Protein AF-A0AAV7W4D0-F1 (afdb_monomer_lite)

Structure (mmCIF, N/CA/C/O backbone):
data_AF-A0AAV7W4D0-F1
#
_entry.id   AF-A0AAV7W4D0-F1
#
loop_
_atom_site.group_PDB
_atom_site.id
_atom_site.type_symbol
_atom_site.label_atom_id
_atom_site.label_alt_id
_atom_site.label_comp_id
_atom_site.label_asym_id
_atom_site.label_entity_id
_atom_site.label_seq_id
_atom_site.pdbx_PDB_ins_code
_atom_site.Cartn_x
_atom_site.Cartn_y
_atom_site.Cartn_z
_atom_site.occupancy
_atom_site.B_iso_or_equiv
_atom_site.auth_seq_id
_atom_site.auth_comp_id
_atom_site.auth_asym_id
_atom_site.auth_atom_id
_atom_site.pdbx_PDB_model_num
ATOM 1 N N . MET A 1 1 ? 31.364 21.583 24.439 1.00 53.91 1 MET A N 1
ATOM 2 C CA . MET A 1 1 ? 30.424 21.256 25.534 1.00 53.91 1 MET A CA 1
ATOM 3 C C . MET A 1 1 ? 31.031 21.813 26.801 1.00 53.91 1 MET A C 1
ATOM 5 O O . MET A 1 1 ? 32.169 21.469 27.098 1.00 53.91 1 MET A O 1
ATOM 9 N N . VAL A 1 2 ? 30.339 22.741 27.455 1.00 53.06 2 VAL A N 1
ATOM 10 C CA . VAL A 1 2 ? 30.861 23.440 28.633 1.00 53.06 2 VAL A CA 1
ATOM 11 C C . VAL A 1 2 ? 31.065 22.410 29.746 1.00 53.06 2 VAL A C 1
ATOM 13 O O . VAL A 1 2 ? 30.151 21.666 30.092 1.00 53.06 2 VAL A O 1
ATOM 16 N N . ASN A 1 3 ? 32.301 22.297 30.227 1.00 60.19 3 ASN A N 1
ATOM 17 C CA . ASN A 1 3 ? 32.752 21.320 31.220 1.00 60.19 3 ASN A CA 1
ATOM 18 C C . ASN A 1 3 ? 32.376 21.821 32.626 1.00 60.19 3 ASN A C 1
ATOM 20 O O . ASN A 1 3 ? 33.243 21.978 33.483 1.00 60.19 3 ASN A O 1
ATOM 24 N N . ASP A 1 4 ? 31.094 22.125 32.821 1.00 70.00 4 ASP A N 1
ATOM 25 C CA . ASP A 1 4 ? 30.566 22.664 34.069 1.00 70.00 4 ASP A CA 1
ATOM 26 C C . ASP A 1 4 ? 30.208 21.526 35.036 1.00 70.00 4 ASP A C 1
ATOM 28 O O . ASP A 1 4 ? 29.503 20.574 34.683 1.00 70.00 4 ASP A O 1
ATOM 32 N N . LYS A 1 5 ? 30.705 21.630 36.273 1.00 70.25 5 LYS A N 1
ATOM 33 C CA . LYS A 1 5 ? 30.474 20.665 37.357 1.00 70.25 5 LYS A CA 1
ATOM 34 C C . LYS A 1 5 ? 29.013 20.648 37.823 1.00 70.25 5 LYS A C 1
ATOM 36 O O . LYS A 1 5 ? 28.620 19.692 38.491 1.00 70.25 5 LYS A O 1
ATOM 41 N N . THR A 1 6 ? 28.228 21.665 37.469 1.00 73.81 6 THR A N 1
ATOM 42 C CA . THR A 1 6 ? 26.786 21.759 37.759 1.00 73.81 6 THR A CA 1
ATOM 43 C C . THR A 1 6 ? 25.917 20.958 36.780 1.00 73.81 6 THR A C 1
ATOM 45 O O . THR A 1 6 ? 24.734 20.737 37.032 1.00 73.81 6 THR A O 1
ATOM 48 N N . CYS A 1 7 ? 26.488 20.473 35.671 1.00 69.56 7 CYS A N 1
ATOM 49 C CA . CYS A 1 7 ? 25.753 19.717 34.664 1.00 69.56 7 CYS A CA 1
ATOM 50 C C . CYS A 1 7 ? 25.258 18.367 35.212 1.00 69.56 7 CYS A C 1
ATOM 52 O O . CYS A 1 7 ? 26.042 17.561 35.716 1.00 69.56 7 CYS A O 1
ATOM 54 N N . LEU A 1 8 ? 23.971 18.059 35.010 1.00 72.75 8 LEU A N 1
ATOM 55 C CA . LEU A 1 8 ? 23.342 16.788 35.413 1.00 72.75 8 LEU A CA 1
ATOM 56 C C . LEU A 1 8 ? 24.075 15.551 34.869 1.00 72.75 8 LEU A C 1
ATOM 58 O O . LEU A 1 8 ? 24.100 14.498 35.502 1.00 72.75 8 LEU A O 1
ATOM 62 N N . ALA A 1 9 ? 24.721 15.678 33.708 1.00 75.00 9 ALA A N 1
ATOM 63 C CA . ALA A 1 9 ? 25.473 14.593 33.094 1.00 75.00 9 ALA A CA 1
ATOM 64 C C . ALA A 1 9 ? 26.915 14.453 33.622 1.00 75.00 9 ALA A C 1
ATOM 66 O O . ALA A 1 9 ? 27.599 13.499 33.249 1.00 75.00 9 ALA A O 1
ATOM 67 N N . TRP A 1 10 ? 27.394 15.355 34.489 1.00 78.19 10 TRP A N 1
ATOM 68 C CA . TRP A 1 10 ? 28.783 15.400 34.968 1.00 78.19 10 TRP A CA 1
ATOM 69 C C . TRP A 1 10 ? 29.221 14.113 35.678 1.00 78.19 10 TRP A C 1
ATOM 71 O O . TRP A 1 10 ? 30.311 13.596 35.423 1.00 78.19 10 TRP A O 1
ATOM 81 N N . LYS A 1 11 ? 28.352 13.570 36.541 1.00 79.81 11 LYS A N 1
ATOM 82 C CA . LYS A 1 11 ? 28.601 12.336 37.312 1.00 79.81 11 LYS A CA 1
ATOM 83 C C . LYS A 1 11 ? 28.110 11.065 36.607 1.00 79.81 11 LYS A C 1
ATOM 85 O O . LYS A 1 11 ? 28.301 9.972 37.129 1.00 79.81 11 LYS A O 1
ATOM 90 N N . VAL A 1 12 ? 27.493 11.192 35.433 1.00 83.25 12 VAL A N 1
ATOM 91 C CA . VAL A 1 12 ? 26.914 10.064 34.695 1.00 83.25 12 VAL A CA 1
ATOM 92 C C . VAL A 1 12 ? 27.970 9.433 33.787 1.00 83.25 12 VAL A C 1
ATOM 94 O O . VAL A 1 12 ? 28.672 10.130 33.049 1.00 83.25 12 VAL A O 1
ATOM 97 N N . THR A 1 13 ? 28.071 8.103 33.836 1.00 87.50 13 THR A N 1
ATOM 98 C CA . THR A 1 13 ? 28.897 7.301 32.923 1.00 87.50 13 THR A CA 1
ATOM 99 C C . THR A 1 13 ? 28.044 6.820 31.754 1.00 87.50 13 THR A C 1
ATOM 101 O O . THR A 1 13 ? 26.995 6.203 31.943 1.00 87.50 13 THR A O 1
ATOM 104 N N . CYS A 1 14 ? 28.484 7.100 30.530 1.00 84.75 14 CYS A N 1
ATOM 105 C CA . CYS A 1 14 ? 27.785 6.685 29.321 1.00 84.75 14 CYS A CA 1
ATOM 106 C C . CYS A 1 14 ? 27.824 5.161 29.142 1.00 84.75 14 CYS A C 1
ATOM 108 O O . CYS A 1 14 ? 28.897 4.570 29.145 1.00 84.75 14 CYS A O 1
ATOM 110 N N . LYS A 1 15 ? 26.676 4.523 28.888 1.00 84.12 15 LYS A N 1
ATOM 111 C CA . LYS A 1 15 ? 26.608 3.067 28.653 1.00 84.12 15 LYS A CA 1
ATOM 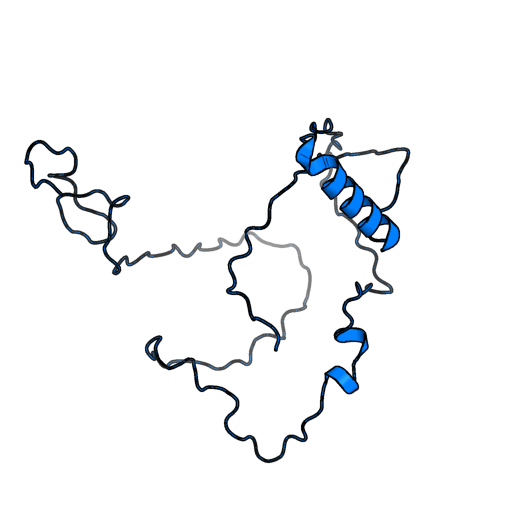112 C C . LYS A 1 15 ? 27.142 2.641 27.279 1.00 84.12 15 LYS A C 1
ATOM 114 O O . LYS A 1 15 ? 27.430 1.473 27.089 1.00 84.12 15 LYS A O 1
ATOM 119 N N . ASN A 1 16 ? 27.274 3.578 26.335 1.00 76.50 16 ASN A N 1
ATOM 120 C CA . ASN A 1 16 ? 27.701 3.281 24.964 1.00 76.50 16 ASN A CA 1
ATOM 121 C C . ASN A 1 16 ? 29.229 3.358 24.778 1.00 76.50 16 ASN A C 1
ATOM 123 O O . ASN A 1 16 ? 29.788 2.647 23.957 1.00 76.50 16 ASN A O 1
ATOM 127 N N . CYS A 1 17 ? 29.926 4.218 25.532 1.00 84.50 17 CYS A N 1
ATOM 128 C CA . CYS A 1 17 ? 31.385 4.377 25.420 1.00 84.50 17 CYS A CA 1
ATOM 129 C C . CYS A 1 17 ? 32.136 4.363 26.755 1.00 84.50 17 CYS A C 1
ATOM 131 O O . CYS A 1 17 ? 33.347 4.575 26.772 1.00 84.50 17 CYS A O 1
ATOM 133 N N . LEU A 1 18 ? 31.419 4.180 27.868 1.00 81.38 18 LEU A N 1
ATOM 134 C CA . LEU A 1 18 ? 31.947 4.085 29.233 1.00 81.38 18 LEU A CA 1
ATOM 135 C C . LEU A 1 18 ? 32.715 5.324 29.735 1.00 81.38 18 LEU A C 1
ATOM 137 O O . LEU A 1 18 ? 33.314 5.295 30.807 1.00 81.38 18 LEU A O 1
ATOM 141 N N . LYS A 1 19 ? 32.653 6.457 29.019 1.00 83.62 19 LYS A N 1
ATOM 142 C CA . LYS A 1 19 ? 33.231 7.739 29.461 1.00 83.62 19 LYS A CA 1
ATOM 143 C C . LYS A 1 19 ? 32.220 8.546 30.287 1.00 83.62 19 LYS A C 1
ATOM 145 O O . LYS A 1 19 ? 31.020 8.527 30.006 1.00 83.62 19 LYS A O 1
ATOM 150 N N . LYS A 1 20 ? 32.711 9.277 31.296 1.00 83.50 20 LYS A N 1
ATOM 151 C CA . LYS A 1 20 ? 31.911 10.177 32.154 1.00 83.50 20 LYS A CA 1
ATOM 152 C C . LYS A 1 20 ? 31.500 11.462 31.411 1.00 83.50 20 LYS A C 1
ATOM 154 O O . LYS A 1 20 ? 31.960 11.709 30.293 1.00 83.50 20 LYS A O 1
ATOM 159 N N . LYS A 1 21 ? 30.678 12.301 32.053 1.00 82.44 21 LYS A N 1
ATOM 160 C CA . LYS A 1 21 ? 30.300 13.670 31.630 1.00 82.44 21 LYS A CA 1
ATOM 161 C C . LYS A 1 21 ? 29.273 13.784 30.498 1.00 82.44 21 LYS A C 1
ATOM 163 O O . LYS A 1 21 ? 29.044 14.880 29.992 1.00 82.44 21 LYS A O 1
ATOM 168 N N . HIS A 1 22 ? 28.654 12.681 30.086 1.00 86.25 22 HIS A N 1
ATOM 169 C CA . HIS A 1 22 ? 27.565 12.693 29.109 1.00 86.25 22 HIS A CA 1
ATOM 170 C C . HIS A 1 22 ? 26.673 11.456 29.266 1.00 86.25 22 HIS A C 1
ATOM 172 O O . HIS A 1 22 ? 27.084 10.433 29.812 1.00 86.25 22 HIS A O 1
ATOM 178 N N . MET A 1 23 ? 25.444 11.544 28.758 1.00 85.88 23 MET A N 1
ATOM 179 C CA . MET A 1 23 ? 24.484 10.436 28.756 1.00 85.88 23 MET A CA 1
ATOM 180 C C . MET A 1 23 ? 24.587 9.627 27.459 1.00 85.88 23 MET A C 1
ATOM 182 O O . MET A 1 23 ? 24.969 10.165 26.419 1.00 85.88 23 MET A O 1
ATOM 186 N N . SER A 1 24 ? 24.172 8.355 27.490 1.00 80.88 24 SER A N 1
ATOM 187 C CA . SER A 1 24 ? 24.220 7.453 26.326 1.00 80.88 24 SER A CA 1
ATOM 188 C C . SER A 1 24 ? 23.532 8.018 25.082 1.00 80.88 24 SER A C 1
ATOM 190 O O . SER A 1 24 ? 24.041 7.843 23.980 1.00 80.88 24 SER A O 1
ATOM 192 N N . LYS A 1 25 ? 22.427 8.757 25.259 1.00 79.44 25 LYS A N 1
ATOM 193 C CA . LYS A 1 25 ? 21.680 9.399 24.164 1.00 79.44 25 LYS A CA 1
ATOM 194 C C . LYS A 1 25 ? 22.473 10.486 23.431 1.00 79.44 25 LYS A C 1
ATOM 196 O O . LYS A 1 25 ? 22.253 10.701 22.250 1.00 79.44 25 LYS A O 1
ATOM 201 N N . CYS A 1 26 ? 23.407 11.147 24.112 1.00 76.62 26 CYS A N 1
ATOM 202 C CA . CYS A 1 26 ? 24.247 12.199 23.533 1.00 76.62 26 CYS A CA 1
ATOM 203 C C . CYS A 1 26 ? 25.654 11.683 23.188 1.00 76.62 26 CYS A C 1
ATOM 205 O O . CYS A 1 26 ? 26.577 12.473 22.972 1.00 76.62 26 CYS A O 1
ATOM 207 N N . CYS A 1 27 ? 25.851 10.360 23.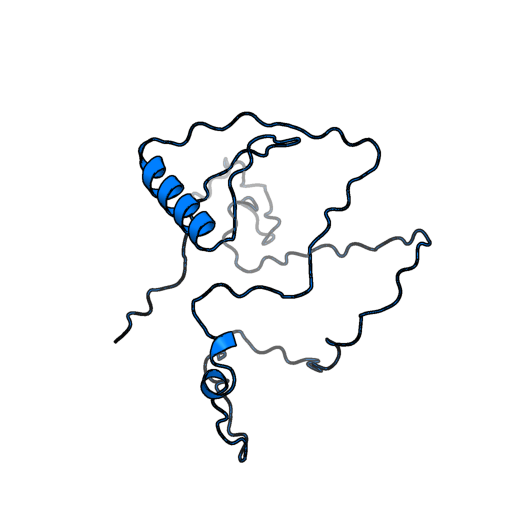187 1.00 81.00 27 CYS A N 1
ATOM 208 C CA . CYS A 1 27 ? 27.146 9.760 22.921 1.00 81.00 27 CYS A CA 1
ATOM 209 C C . CYS A 1 27 ? 27.496 9.862 21.435 1.00 81.00 27 CYS A C 1
ATOM 211 O O . CYS A 1 27 ? 26.798 9.328 20.582 1.00 81.00 27 CYS A O 1
ATOM 213 N N . ARG A 1 28 ? 28.622 10.513 21.135 1.00 79.25 28 ARG A N 1
ATOM 214 C CA . ARG A 1 28 ? 29.178 10.627 19.776 1.00 79.25 28 ARG A CA 1
ATOM 215 C C . ARG A 1 28 ? 30.277 9.598 19.480 1.00 79.25 28 ARG A C 1
ATOM 217 O O . ARG A 1 28 ? 30.963 9.704 18.468 1.00 79.25 28 ARG A O 1
ATOM 224 N N . SER A 1 29 ? 30.505 8.639 20.381 1.00 77.25 29 SER A N 1
ATOM 225 C CA . SER A 1 29 ? 31.532 7.613 20.186 1.00 77.25 29 SER A CA 1
ATOM 226 C C . SER A 1 29 ? 31.055 6.562 19.188 1.00 77.25 29 SER A C 1
ATOM 228 O O . SER A 1 29 ? 29.936 6.074 19.292 1.00 77.25 29 SER A O 1
ATOM 230 N N . LYS A 1 30 ? 31.929 6.186 18.250 1.00 66.50 30 LYS A N 1
ATOM 231 C CA . LYS A 1 30 ? 31.653 5.168 17.225 1.00 66.50 30 LYS A CA 1
ATOM 232 C C . LYS A 1 30 ? 31.867 3.721 17.706 1.00 66.50 30 LYS A C 1
ATOM 234 O O . LYS A 1 30 ? 31.725 2.809 16.907 1.00 66.50 30 LYS A O 1
ATOM 239 N N . ASN A 1 31 ? 32.209 3.510 18.982 1.00 60.94 31 ASN A N 1
ATOM 240 C CA . ASN A 1 31 ? 32.684 2.221 19.512 1.00 60.94 31 ASN A CA 1
ATOM 241 C C . ASN A 1 31 ? 31.658 1.469 20.382 1.00 60.94 31 ASN A C 1
ATOM 243 O O . ASN A 1 31 ? 32.037 0.711 21.271 1.00 60.94 31 ASN A O 1
ATOM 247 N N . GLY A 1 32 ? 30.362 1.695 20.158 1.00 56.75 32 GLY A N 1
ATOM 248 C CA . GLY A 1 32 ? 29.307 1.028 20.917 1.00 56.75 32 GLY A CA 1
ATOM 249 C C . GLY A 1 32 ? 29.267 -0.474 20.648 1.00 56.75 32 GLY A C 1
ATOM 250 O O . GLY A 1 32 ? 28.768 -0.893 19.607 1.00 56.75 32 GLY A O 1
ATOM 251 N N . GLN A 1 33 ? 29.758 -1.288 21.586 1.00 56.56 33 GLN A N 1
ATOM 252 C CA . GLN A 1 33 ? 29.478 -2.724 21.619 1.00 56.56 33 GLN A CA 1
ATOM 253 C C . GLN A 1 33 ? 28.019 -2.925 22.047 1.00 56.56 33 GLN A C 1
ATOM 255 O O . GLN A 1 33 ? 27.714 -3.111 23.225 1.00 56.56 33 GLN A O 1
ATOM 260 N N . GLY A 1 34 ? 27.093 -2.845 21.094 1.00 53.94 34 GLY A N 1
ATOM 261 C CA . GLY A 1 34 ? 25.730 -3.318 21.301 1.00 53.94 34 GLY A CA 1
ATOM 262 C C . GLY A 1 34 ? 25.728 -4.843 21.317 1.00 53.94 34 GLY A C 1
ATOM 263 O O . GLY A 1 34 ? 25.764 -5.456 20.256 1.00 53.94 34 GLY A O 1
ATOM 264 N N . LYS A 1 35 ? 25.706 -5.464 22.502 1.00 51.22 35 LYS A N 1
ATOM 265 C CA . LYS A 1 35 ? 25.311 -6.874 22.627 1.00 51.22 35 LYS A CA 1
ATOM 266 C C . LYS A 1 35 ? 23.805 -6.958 22.368 1.00 51.22 35 LYS A C 1
ATOM 268 O O . LYS A 1 35 ? 23.025 -6.380 23.121 1.00 51.22 35 LYS A O 1
ATOM 273 N N . VAL A 1 36 ? 23.416 -7.622 21.284 1.00 46.84 36 VAL A N 1
ATOM 274 C CA . VAL A 1 36 ? 22.027 -8.019 21.015 1.00 46.84 36 VAL A CA 1
ATOM 275 C C . VAL A 1 36 ? 21.799 -9.334 21.764 1.00 46.84 36 VAL A C 1
ATOM 277 O O . VAL A 1 36 ? 22.641 -10.223 21.677 1.00 46.84 36 VAL A O 1
ATOM 280 N N . ASN A 1 37 ? 20.729 -9.437 22.553 1.00 47.25 37 ASN A N 1
ATOM 281 C CA . ASN A 1 37 ? 20.446 -10.644 23.332 1.00 47.25 37 ASN A CA 1
ATOM 282 C C . ASN A 1 37 ? 19.878 -11.745 22.423 1.00 47.25 37 ASN A C 1
ATOM 284 O O . ASN A 1 37 ? 18.906 -11.511 21.707 1.00 47.25 37 ASN A O 1
ATOM 288 N N . GLU A 1 38 ? 20.483 -12.928 22.488 1.00 48.62 38 GLU A N 1
ATOM 289 C CA . GLU A 1 38 ? 19.999 -14.183 21.912 1.00 48.62 38 GLU A CA 1
ATOM 290 C C . GLU A 1 38 ? 18.804 -14.686 22.739 1.00 48.62 38 GLU A C 1
ATOM 292 O O . GLU A 1 38 ? 18.881 -14.766 23.966 1.00 48.62 38 GLU A O 1
ATOM 297 N N . ILE A 1 39 ? 17.669 -14.951 22.088 1.00 53.47 39 ILE A N 1
ATOM 298 C CA . ILE A 1 39 ? 16.474 -15.498 22.740 1.00 53.47 39 ILE A CA 1
ATOM 299 C C . ILE A 1 39 ? 16.572 -17.021 22.656 1.00 53.47 39 ILE A C 1
ATOM 301 O O . ILE A 1 39 ? 16.451 -17.586 21.570 1.00 53.47 39 ILE A O 1
ATOM 305 N N . LEU A 1 40 ? 16.774 -17.674 23.800 1.00 52.66 40 LEU A N 1
ATOM 306 C CA . LEU A 1 40 ? 16.624 -19.122 23.937 1.00 52.66 40 LEU A CA 1
ATOM 307 C C . LEU A 1 40 ? 15.142 -19.476 23.750 1.00 52.66 40 LEU A C 1
ATOM 309 O O . LEU A 1 40 ? 14.292 -19.017 24.514 1.00 52.66 40 LEU A O 1
ATOM 313 N N . LYS A 1 41 ? 14.828 -20.259 22.712 1.00 39.94 41 LYS A N 1
ATOM 314 C CA . LYS A 1 41 ? 13.506 -20.869 22.540 1.00 39.94 41 LYS A CA 1
ATOM 315 C C . LYS A 1 41 ? 13.403 -22.065 23.485 1.00 39.94 41 LYS A C 1
ATOM 317 O O . LYS A 1 41 ? 14.057 -23.078 23.264 1.00 39.94 41 LYS A O 1
ATOM 322 N N . GLU A 1 42 ? 12.581 -21.933 24.518 1.00 38.97 42 GLU A N 1
ATOM 323 C CA . GLU A 1 42 ? 12.044 -23.072 25.262 1.00 38.97 42 GLU A CA 1
ATOM 324 C C . GLU A 1 42 ? 10.988 -23.767 24.392 1.00 38.97 42 GLU A C 1
ATOM 326 O O . GLU A 1 42 ? 10.034 -23.146 23.919 1.00 38.97 42 GLU A O 1
ATOM 331 N N . SER A 1 43 ? 11.215 -25.051 24.136 1.00 37.56 43 SER A N 1
ATOM 332 C CA . SER A 1 43 ? 10.328 -25.969 23.432 1.00 37.56 43 SER A CA 1
ATOM 333 C C . SER A 1 43 ? 9.114 -26.311 24.295 1.00 37.56 43 SER A C 1
ATOM 335 O O . SER A 1 43 ? 9.268 -26.781 25.418 1.00 37.56 43 SER A O 1
ATOM 337 N N . THR A 1 44 ? 7.914 -26.126 23.748 1.00 33.81 44 THR A N 1
ATOM 338 C CA . THR A 1 44 ? 6.737 -26.912 24.138 1.00 33.81 44 THR A CA 1
ATOM 339 C C . THR A 1 44 ? 6.157 -27.536 22.878 1.00 33.81 44 THR A C 1
ATOM 341 O O . THR A 1 44 ? 6.253 -26.971 21.788 1.00 33.81 44 THR A O 1
ATOM 344 N N . GLU A 1 45 ? 5.708 -28.765 23.059 1.00 43.06 45 GLU A N 1
ATOM 345 C CA . GLU A 1 45 ? 5.636 -29.847 22.089 1.00 43.06 45 GLU A CA 1
ATOM 346 C C . GLU A 1 45 ? 4.443 -29.736 21.122 1.00 43.06 45 GLU A C 1
ATOM 348 O O . GLU A 1 45 ? 3.383 -29.230 21.480 1.00 43.06 45 GLU A O 1
ATOM 353 N N . GLU A 1 46 ? 4.688 -30.257 19.913 1.00 41.91 46 GLU A N 1
ATOM 354 C CA . GLU A 1 46 ? 3.761 -30.957 19.008 1.00 41.91 46 GLU A CA 1
ATOM 355 C C . GLU A 1 46 ? 2.576 -30.188 18.387 1.00 41.91 46 GLU A C 1
ATOM 357 O O . GLU A 1 46 ? 1.511 -30.036 18.971 1.00 41.91 46 GLU A O 1
ATOM 362 N N . ASP A 1 47 ? 2.754 -29.792 17.119 1.00 33.28 47 ASP A N 1
ATOM 363 C CA . ASP A 1 47 ? 1.846 -30.176 16.026 1.00 33.28 47 ASP A CA 1
ATOM 364 C C . ASP A 1 47 ? 2.613 -30.087 14.691 1.00 33.28 47 ASP A C 1
ATOM 366 O O . ASP A 1 47 ? 3.175 -29.052 14.323 1.00 33.28 47 ASP A O 1
ATOM 370 N N . GLU A 1 48 ? 2.683 -31.221 14.001 1.00 38.72 48 GLU A N 1
ATOM 371 C CA . GLU A 1 48 ? 3.492 -31.489 12.814 1.00 38.72 48 GLU A CA 1
ATOM 372 C C . GLU A 1 48 ? 3.025 -30.706 11.571 1.00 38.72 48 GLU A C 1
ATOM 374 O O . GLU A 1 48 ? 1.854 -30.731 11.184 1.00 38.72 48 GLU A O 1
ATOM 379 N N . CYS A 1 49 ? 3.971 -30.099 10.854 1.00 28.89 49 CYS A N 1
ATOM 380 C CA . CYS A 1 49 ? 3.856 -29.900 9.411 1.00 28.89 49 CYS A CA 1
ATOM 381 C C . CYS A 1 49 ? 5.230 -30.135 8.778 1.00 28.89 49 CYS A C 1
ATOM 383 O O . CYS A 1 49 ? 6.165 -29.360 8.971 1.00 28.89 49 CYS A O 1
ATOM 385 N N . VAL A 1 50 ? 5.324 -31.270 8.089 1.00 39.19 50 VAL A N 1
ATOM 386 C CA . VAL A 1 50 ? 6.518 -31.823 7.448 1.00 39.19 50 VAL A CA 1
ATOM 387 C C . VAL A 1 50 ? 6.874 -31.021 6.187 1.00 39.19 50 VAL A C 1
ATOM 389 O O . VAL A 1 50 ? 6.048 -30.868 5.293 1.00 39.19 50 VAL A O 1
ATOM 392 N N . GLU A 1 51 ? 8.121 -30.543 6.212 1.00 44.94 51 GLU A N 1
ATOM 393 C CA . GLU A 1 51 ? 9.115 -30.283 5.155 1.00 44.94 51 GLU A CA 1
ATOM 394 C C . GLU A 1 51 ? 8.859 -29.275 4.023 1.00 44.94 51 GLU A C 1
ATOM 396 O O . GLU A 1 51 ? 8.154 -29.535 3.058 1.00 44.94 51 GLU A O 1
ATOM 401 N N . GLU A 1 52 ? 9.606 -28.166 4.111 1.00 42.03 52 GLU A N 1
ATOM 402 C CA . GLU A 1 52 ? 10.379 -27.572 3.008 1.00 42.03 52 GLU A CA 1
ATOM 403 C C . GLU A 1 52 ? 11.554 -26.767 3.623 1.00 42.03 52 GLU A C 1
ATOM 405 O O . GLU A 1 52 ? 11.600 -25.539 3.591 1.00 42.03 52 GLU A O 1
ATOM 410 N N . GLU A 1 53 ? 12.508 -27.459 4.254 1.00 42.53 53 GLU A N 1
ATOM 411 C CA . GLU A 1 53 ? 13.848 -26.905 4.498 1.00 42.53 53 GLU A CA 1
ATOM 412 C C . GLU A 1 53 ? 14.873 -27.771 3.776 1.00 42.53 53 GLU A C 1
ATOM 414 O O . GLU A 1 53 ? 15.310 -28.778 4.310 1.00 42.53 53 GLU A O 1
ATOM 419 N N . GLU A 1 54 ? 15.255 -27.368 2.563 1.00 45.50 54 GLU A N 1
ATOM 420 C CA . GLU A 1 54 ? 16.546 -27.725 1.962 1.00 45.50 54 GLU A CA 1
ATOM 421 C C . GLU A 1 54 ? 16.822 -26.818 0.744 1.00 45.50 54 GLU A C 1
ATOM 423 O O . GLU A 1 54 ? 16.740 -27.232 -0.409 1.00 45.50 54 GLU A O 1
ATOM 428 N N . PHE A 1 55 ? 17.122 -25.528 0.964 1.00 35.72 55 PHE A N 1
ATOM 429 C CA . PHE A 1 55 ? 17.690 -24.712 -0.129 1.00 35.72 55 PHE A CA 1
ATOM 430 C C . PHE A 1 55 ? 18.686 -23.608 0.261 1.00 35.72 55 PHE A C 1
ATOM 432 O O . PHE A 1 55 ? 19.171 -22.899 -0.616 1.00 35.72 55 PHE A O 1
ATOM 439 N N . LEU A 1 56 ? 19.060 -23.437 1.534 1.00 36.12 56 LEU A N 1
ATOM 440 C CA . LEU A 1 56 ? 20.019 -22.382 1.918 1.00 36.12 56 LEU A CA 1
ATOM 441 C C . LEU A 1 56 ? 21.256 -22.852 2.683 1.00 36.12 56 LEU A C 1
ATOM 443 O O . LEU A 1 56 ? 21.975 -22.022 3.229 1.00 36.12 56 LEU A O 1
ATOM 447 N N . ASP A 1 57 ? 21.597 -24.133 2.595 1.00 39.03 57 ASP A N 1
ATOM 448 C CA . ASP A 1 57 ? 22.846 -24.649 3.151 1.00 39.03 57 ASP A CA 1
ATOM 449 C C . ASP A 1 57 ? 23.797 -25.075 2.039 1.00 39.03 57 ASP A C 1
ATOM 451 O O . ASP A 1 57 ? 23.985 -26.256 1.788 1.00 39.03 57 ASP A O 1
ATOM 455 N N . ASN A 1 58 ? 24.392 -24.092 1.349 1.00 41.59 58 ASN A N 1
ATOM 456 C CA . ASN A 1 58 ? 25.679 -24.263 0.656 1.00 41.59 58 ASN A CA 1
ATOM 457 C C . ASN A 1 58 ? 26.398 -22.939 0.317 1.00 41.59 58 ASN A C 1
ATOM 459 O O . ASN A 1 58 ? 27.073 -22.820 -0.704 1.00 41.59 58 ASN A O 1
ATOM 463 N N . LEU A 1 59 ? 26.350 -21.942 1.211 1.00 40.06 59 LEU A N 1
ATOM 464 C CA . LEU A 1 59 ? 27.347 -20.860 1.222 1.00 40.06 59 LEU A CA 1
ATOM 465 C C . LEU A 1 59 ? 28.306 -21.045 2.401 1.00 40.06 59 LEU A C 1
ATOM 467 O O . LEU A 1 59 ? 28.182 -20.454 3.472 1.00 40.06 59 LEU A O 1
ATOM 471 N N . ASN A 1 60 ? 29.306 -21.891 2.168 1.00 37.34 60 ASN A N 1
ATOM 472 C CA . ASN A 1 60 ? 30.442 -22.088 3.054 1.00 37.34 60 ASN A CA 1
ATOM 473 C C . ASN A 1 60 ? 31.350 -20.843 3.050 1.00 37.34 60 ASN A C 1
ATOM 475 O O . ASN A 1 60 ? 32.341 -20.788 2.325 1.00 37.34 60 ASN A O 1
ATOM 479 N N . VAL A 1 61 ? 31.035 -19.839 3.872 1.00 40.78 61 VAL A N 1
ATOM 480 C CA . VAL A 1 61 ? 31.958 -18.727 4.159 1.00 40.78 61 VAL A CA 1
ATOM 481 C C . VAL A 1 61 ? 32.246 -18.684 5.655 1.00 40.78 61 VAL A C 1
ATOM 483 O O . VAL A 1 61 ? 31.794 -17.806 6.390 1.00 40.78 61 VAL A O 1
ATOM 486 N N . LYS A 1 62 ? 33.037 -19.650 6.131 1.00 35.84 62 LYS A N 1
ATOM 487 C CA . LYS A 1 62 ? 33.726 -19.503 7.414 1.00 35.84 62 LYS A CA 1
ATOM 488 C C . LYS A 1 62 ? 34.989 -18.664 7.206 1.00 35.84 62 LYS A C 1
ATOM 490 O O . LYS A 1 62 ? 35.942 -19.109 6.584 1.00 35.84 62 LYS A O 1
ATOM 495 N N . ALA A 1 63 ? 34.954 -17.476 7.809 1.00 35.94 63 ALA A N 1
ATOM 496 C CA . ALA A 1 63 ? 36.081 -16.636 8.214 1.00 35.94 63 ALA A CA 1
ATOM 497 C C . ALA A 1 63 ? 36.966 -16.024 7.113 1.00 35.94 63 ALA A C 1
ATOM 499 O O . ALA A 1 63 ? 37.887 -16.673 6.654 1.00 35.94 63 ALA A O 1
ATOM 500 N N . VAL A 1 64 ? 36.820 -14.711 6.869 1.00 33.50 64 VAL A N 1
ATOM 501 C CA . VAL A 1 64 ? 37.931 -13.741 7.005 1.00 33.50 64 VAL A CA 1
ATOM 502 C C . VAL A 1 64 ? 37.337 -12.375 7.368 1.00 33.50 64 VAL A C 1
ATOM 504 O O . VAL A 1 64 ? 36.538 -11.806 6.626 1.00 33.50 64 VAL A O 1
ATOM 507 N N . GLY A 1 65 ? 37.732 -11.823 8.515 1.00 42.84 65 GLY A N 1
ATOM 508 C CA . GLY A 1 65 ? 37.510 -10.413 8.812 1.00 42.84 65 GLY A CA 1
ATOM 509 C C . GLY A 1 65 ? 38.348 -9.550 7.871 1.00 42.84 65 GLY A C 1
ATOM 510 O O . GLY A 1 65 ? 39.560 -9.467 8.036 1.00 42.84 65 GLY A O 1
ATOM 511 N N . VAL A 1 66 ? 37.707 -8.898 6.901 1.00 40.97 66 VAL A N 1
ATOM 512 C CA . VAL A 1 66 ? 38.337 -7.873 6.057 1.00 40.97 66 VAL A CA 1
ATOM 513 C C . VAL A 1 66 ? 37.601 -6.553 6.265 1.00 40.97 66 VAL A C 1
ATOM 515 O O . VAL A 1 66 ? 36.372 -6.489 6.314 1.00 40.97 66 VAL A O 1
ATOM 518 N N . ALA A 1 67 ? 38.379 -5.494 6.476 1.00 41.56 67 ALA A N 1
ATOM 519 C CA . ALA A 1 67 ? 37.897 -4.145 6.718 1.00 41.56 67 ALA A CA 1
ATOM 520 C C . ALA A 1 67 ? 36.942 -3.670 5.604 1.00 41.56 67 ALA A C 1
ATOM 522 O O . ALA A 1 67 ? 37.136 -3.952 4.431 1.00 41.56 67 ALA A O 1
ATOM 523 N N . LYS A 1 68 ? 35.932 -2.871 5.973 1.00 40.00 68 LYS A N 1
ATOM 524 C CA . LYS A 1 68 ? 34.895 -2.284 5.092 1.00 40.00 68 LYS A CA 1
ATOM 525 C C . LYS A 1 68 ? 35.407 -1.282 4.030 1.00 40.00 68 LYS A C 1
ATOM 527 O O . LYS A 1 68 ? 34.630 -0.476 3.523 1.00 40.00 68 LYS A O 1
ATOM 532 N N . LYS A 1 69 ? 36.693 -1.286 3.692 1.00 41.16 69 LYS A N 1
ATOM 533 C CA . LYS A 1 69 ? 37.253 -0.558 2.547 1.00 41.16 69 LYS A CA 1
ATOM 534 C C . LYS A 1 69 ? 37.773 -1.613 1.582 1.00 41.16 69 LYS A C 1
ATOM 536 O O . LYS A 1 69 ? 38.516 -2.471 2.020 1.00 41.16 69 LYS A O 1
ATOM 541 N N . GLU A 1 70 ? 37.364 -1.501 0.318 1.00 42.22 70 GLU A N 1
ATOM 542 C CA . GLU A 1 70 ? 37.613 -2.421 -0.814 1.00 42.22 70 GLU A CA 1
ATOM 543 C C . GLU A 1 70 ? 36.454 -3.335 -1.251 1.00 42.22 70 GLU A C 1
ATOM 545 O O . GLU A 1 70 ? 36.604 -4.129 -2.170 1.00 42.22 70 GLU A O 1
ATOM 550 N N . PHE A 1 71 ? 35.223 -3.093 -0.785 1.00 38.25 71 PHE A N 1
ATOM 551 C CA . PHE A 1 71 ? 34.008 -3.615 -1.447 1.00 38.25 71 PHE A CA 1
ATOM 552 C C . PHE A 1 71 ? 33.636 -2.842 -2.735 1.00 38.25 71 PHE A C 1
ATOM 554 O O . PHE A 1 71 ? 32.467 -2.576 -2.998 1.00 38.25 71 PHE A O 1
ATOM 561 N N . LYS A 1 72 ? 34.628 -2.429 -3.538 1.00 42.03 72 LYS A N 1
ATOM 562 C CA . LYS A 1 72 ? 34.399 -1.761 -4.836 1.00 42.03 72 LYS A CA 1
ATOM 563 C C . LYS A 1 72 ? 35.025 -2.486 -6.036 1.00 42.03 72 LYS A C 1
ATOM 565 O O . LYS A 1 72 ? 34.878 -2.008 -7.152 1.00 42.03 72 LYS A O 1
ATOM 570 N N . GLN A 1 73 ? 35.672 -3.636 -5.835 1.00 41.25 73 GLN A N 1
ATOM 571 C CA . GLN A 1 73 ? 36.227 -4.471 -6.914 1.00 41.25 73 GLN A CA 1
ATOM 572 C C . GLN A 1 73 ? 36.095 -5.970 -6.602 1.00 41.25 73 GLN A C 1
ATOM 574 O O . GLN A 1 73 ? 37.046 -6.739 -6.675 1.00 41.25 73 GLN A O 1
ATOM 579 N N . LEU A 1 74 ? 34.878 -6.392 -6.268 1.00 37.72 74 LEU A N 1
ATOM 580 C CA . LEU A 1 74 ? 34.422 -7.753 -6.563 1.00 37.72 74 LEU A CA 1
ATOM 581 C C . LEU A 1 74 ? 33.310 -7.652 -7.611 1.00 37.72 74 LEU A C 1
ATOM 583 O O . LEU A 1 74 ? 32.205 -8.146 -7.440 1.00 37.72 74 LEU A O 1
ATOM 587 N N . ILE A 1 75 ? 33.616 -6.929 -8.689 1.00 41.41 75 ILE A N 1
ATOM 588 C CA . ILE A 1 75 ? 33.029 -7.218 -9.991 1.00 41.41 75 ILE A CA 1
ATOM 589 C C . ILE A 1 75 ? 33.791 -8.454 -10.463 1.00 41.41 75 ILE A C 1
ATOM 591 O O . ILE A 1 75 ? 35.019 -8.421 -10.519 1.00 41.41 75 ILE A O 1
ATOM 595 N N . VAL A 1 76 ? 33.044 -9.545 -10.635 1.00 42.75 76 VAL A N 1
ATOM 596 C CA . VAL A 1 76 ? 33.373 -10.804 -11.317 1.00 42.75 76 VAL A CA 1
ATOM 597 C C . VAL A 1 76 ? 34.820 -10.862 -11.826 1.00 42.75 76 VAL A C 1
ATOM 599 O O . VAL A 1 76 ? 35.141 -10.325 -12.880 1.00 42.75 76 VAL A O 1
ATOM 602 N N . LYS A 1 77 ? 35.712 -11.516 -11.073 1.00 39.28 77 LYS A N 1
ATOM 603 C CA . LYS A 1 77 ? 37.006 -11.926 -11.625 1.00 39.28 77 LYS A CA 1
ATOM 604 C C . LYS A 1 77 ? 36.758 -13.136 -12.516 1.00 39.28 77 LYS A C 1
ATOM 606 O O . LYS A 1 77 ? 36.493 -14.214 -11.996 1.00 39.28 77 LYS A O 1
ATOM 611 N N . ASP A 1 78 ? 36.797 -12.897 -13.823 1.00 44.81 78 ASP A N 1
ATOM 612 C CA . ASP A 1 78 ? 37.062 -13.836 -14.917 1.00 44.81 78 ASP A CA 1
ATOM 613 C C . ASP A 1 78 ? 36.841 -15.320 -14.592 1.00 44.81 78 ASP A C 1
ATOM 615 O O . ASP A 1 78 ? 37.786 -16.084 -14.371 1.00 44.81 78 ASP A O 1
ATOM 619 N N . VAL A 1 79 ? 35.583 -15.757 -14.652 1.00 48.69 79 VAL A N 1
ATOM 620 C CA . VAL A 1 79 ? 35.289 -17.166 -14.923 1.00 48.69 79 VAL A CA 1
ATOM 621 C C . VAL A 1 79 ? 35.414 -17.334 -16.435 1.00 48.69 79 VAL A C 1
ATOM 623 O O . VAL A 1 79 ? 34.499 -17.012 -17.189 1.00 48.69 79 VAL A O 1
ATOM 626 N N . LYS A 1 80 ? 36.588 -17.768 -16.909 1.00 45.56 80 LYS A N 1
ATOM 627 C CA . LYS A 1 80 ? 36.771 -18.129 -18.321 1.00 45.56 80 LYS A CA 1
ATOM 628 C C . LYS A 1 80 ? 35.805 -19.266 -18.659 1.00 45.56 80 LYS A C 1
ATOM 630 O O . LYS A 1 80 ? 35.969 -20.365 -18.138 1.00 45.56 80 LYS A O 1
ATOM 635 N N . GLY A 1 81 ? 34.841 -18.997 -19.539 1.00 48.03 81 GLY A N 1
ATOM 636 C CA . GLY A 1 81 ? 33.939 -20.012 -20.090 1.00 48.03 81 GLY A CA 1
ATOM 637 C C . GLY A 1 81 ? 32.487 -19.962 -19.613 1.00 48.03 81 GLY A C 1
ATOM 638 O O . GLY A 1 81 ? 31.799 -20.966 -19.742 1.00 48.03 81 GLY A O 1
ATOM 639 N N . VAL A 1 82 ? 32.004 -18.833 -19.091 1.00 50.53 82 VAL A N 1
ATOM 640 C CA . VAL A 1 82 ? 30.556 -18.593 -19.000 1.00 50.53 82 VAL A CA 1
ATOM 641 C C . VAL A 1 82 ? 30.191 -17.719 -20.194 1.00 50.53 82 VAL A C 1
ATOM 643 O O . VAL A 1 82 ? 30.574 -16.552 -20.234 1.00 50.53 82 VAL A O 1
ATOM 646 N N . GLU A 1 83 ? 29.538 -18.297 -21.204 1.00 52.16 83 GLU A N 1
ATOM 647 C CA . GLU A 1 83 ? 28.841 -17.503 -22.219 1.00 52.16 83 GLU A CA 1
ATOM 648 C C . GLU A 1 83 ? 27.960 -16.488 -21.484 1.00 52.16 83 GLU A C 1
ATOM 650 O O . GLU A 1 83 ? 27.268 -16.857 -20.534 1.00 52.16 83 GLU A O 1
ATOM 655 N N . GLU A 1 84 ? 28.024 -15.210 -21.867 1.00 51.88 84 GLU A N 1
ATOM 656 C CA . GLU A 1 84 ? 27.095 -14.189 -21.381 1.00 51.88 84 GLU A CA 1
ATOM 657 C C . GLU A 1 84 ? 25.674 -14.582 -21.809 1.00 51.88 84 GLU A C 1
ATOM 659 O O . GLU A 1 84 ? 25.147 -14.101 -22.810 1.00 51.88 84 GLU A O 1
ATOM 664 N N . MET A 1 85 ? 25.037 -15.484 -21.065 1.00 55.31 85 MET A N 1
ATOM 665 C CA . MET A 1 85 ? 23.610 -15.723 -21.177 1.00 55.31 85 MET A CA 1
ATOM 666 C C . MET A 1 85 ? 22.929 -14.487 -20.613 1.00 55.31 85 MET A C 1
ATOM 668 O O . MET A 1 85 ? 22.855 -14.274 -19.398 1.00 55.31 85 MET A O 1
ATOM 672 N N . LYS A 1 86 ? 22.478 -13.614 -21.511 1.00 65.62 86 LYS A N 1
ATOM 673 C CA . LYS A 1 86 ? 21.653 -12.472 -21.143 1.00 65.62 86 LYS A CA 1
ATOM 674 C C . LYS A 1 86 ? 20.290 -12.993 -20.707 1.00 65.62 86 LYS A C 1
ATOM 676 O O . LYS A 1 86 ? 19.378 -13.142 -21.509 1.00 65.62 86 LYS A O 1
ATOM 681 N N . PHE A 1 87 ? 20.151 -13.217 -19.406 1.00 72.88 87 PHE A N 1
ATOM 682 C CA . PHE A 1 87 ? 18.912 -13.634 -18.743 1.00 72.88 87 PHE A CA 1
ATOM 683 C C . PHE A 1 87 ? 17.683 -12.808 -19.157 1.00 72.88 87 PHE A C 1
ATOM 685 O O . PHE A 1 87 ? 16.578 -13.334 -19.231 1.00 72.88 87 PHE A O 1
ATOM 692 N N . CYS A 1 88 ? 17.878 -11.520 -19.454 1.00 75.00 88 CYS A N 1
ATOM 693 C CA . CYS A 1 88 ? 16.817 -10.632 -19.923 1.00 75.00 88 CYS A CA 1
ATOM 694 C C . CYS A 1 88 ? 16.266 -11.012 -21.308 1.00 75.00 88 CYS A C 1
ATOM 696 O O . CYS A 1 88 ? 15.125 -10.684 -21.610 1.00 75.00 88 CYS A O 1
ATOM 698 N N . GLU A 1 89 ? 17.071 -11.662 -22.154 1.00 83.12 89 GLU A N 1
ATOM 699 C CA . GLU A 1 89 ? 16.667 -12.121 -23.488 1.00 83.12 89 GLU A CA 1
ATOM 700 C C . GLU A 1 89 ? 15.966 -13.488 -23.418 1.00 83.12 89 GLU A C 1
ATOM 702 O O . GLU A 1 89 ? 15.032 -13.736 -24.176 1.00 83.12 89 GLU A O 1
ATOM 707 N N . GLU A 1 90 ? 16.373 -14.353 -22.484 1.00 87.25 90 GLU A N 1
ATOM 708 C CA . GLU A 1 90 ? 15.796 -15.694 -22.303 1.00 87.25 90 GLU A CA 1
ATOM 709 C C . GLU A 1 90 ? 14.482 -15.675 -21.505 1.00 87.25 90 GLU A C 1
ATOM 711 O O . GLU A 1 90 ? 13.552 -16.422 -21.808 1.00 87.25 90 GLU A O 1
ATOM 716 N N . PHE A 1 91 ? 14.368 -14.775 -20.524 1.00 85.19 91 PHE A N 1
ATOM 717 C CA . PHE A 1 91 ? 13.191 -14.641 -19.661 1.00 85.19 91 PHE A CA 1
ATOM 718 C C . PHE A 1 91 ? 12.670 -13.199 -19.636 1.00 85.19 91 PHE A C 1
ATOM 720 O O . PHE A 1 91 ? 12.607 -12.592 -18.566 1.00 85.19 91 PHE A O 1
ATOM 727 N N . PRO A 1 92 ? 12.276 -12.622 -20.785 1.00 86.00 92 PRO A N 1
ATOM 728 C CA . PRO A 1 92 ? 11.872 -11.217 -20.860 1.00 86.00 92 PRO A CA 1
ATOM 729 C C . PRO A 1 92 ? 10.698 -10.891 -19.925 1.00 86.00 92 PRO A C 1
ATOM 731 O O . PRO A 1 92 ? 10.669 -9.822 -19.323 1.00 86.00 92 PRO A O 1
ATOM 734 N N . GLU A 1 93 ? 9.778 -11.841 -19.726 1.00 86.00 93 GLU A N 1
ATOM 735 C CA . GLU A 1 93 ? 8.628 -11.705 -18.820 1.00 86.00 93 GLU A CA 1
ATOM 736 C C . GLU A 1 93 ? 9.038 -11.503 -17.350 1.00 86.00 93 GLU A C 1
ATOM 738 O O . GLU A 1 93 ? 8.339 -10.824 -16.603 1.00 86.00 93 GLU A O 1
ATOM 743 N N . ALA A 1 94 ? 10.181 -12.052 -16.918 1.00 84.50 94 ALA A N 1
ATOM 744 C CA . ALA A 1 94 ? 10.668 -11.908 -15.542 1.00 84.50 94 ALA A CA 1
ATOM 745 C C . ALA A 1 94 ? 11.232 -10.506 -15.247 1.00 84.50 94 ALA A C 1
ATOM 747 O O . ALA A 1 94 ? 11.374 -10.131 -14.082 1.00 84.50 94 ALA A O 1
ATOM 748 N N . PHE A 1 95 ? 11.555 -9.744 -16.296 1.00 86.44 95 PHE A N 1
ATOM 749 C CA . PHE A 1 95 ? 12.110 -8.390 -16.217 1.00 86.44 95 PHE A CA 1
ATOM 750 C C . PHE A 1 95 ? 11.151 -7.331 -16.764 1.00 86.44 95 PHE A C 1
ATOM 752 O O . PHE A 1 95 ? 11.536 -6.170 -16.917 1.00 86.44 95 PHE A O 1
ATOM 759 N N . GLU A 1 96 ? 9.909 -7.709 -17.066 1.00 86.69 96 GLU A N 1
ATOM 760 C CA . GLU A 1 96 ? 8.896 -6.754 -17.480 1.00 86.69 96 GLU A CA 1
ATOM 761 C C . GLU A 1 96 ? 8.565 -5.804 -16.315 1.00 86.69 96 GLU A C 1
ATOM 763 O O . GLU A 1 96 ? 8.481 -6.204 -15.156 1.00 86.69 96 GLU A O 1
ATOM 768 N N . GLU A 1 97 ? 8.347 -4.521 -16.614 1.00 85.00 97 GLU A N 1
ATOM 769 C CA . GLU A 1 97 ? 7.928 -3.529 -15.608 1.00 85.00 97 GLU A CA 1
ATOM 770 C C . GLU A 1 97 ? 6.466 -3.741 -15.147 1.00 85.00 97 GLU A C 1
ATOM 772 O O . GLU A 1 97 ? 5.964 -3.082 -14.228 1.00 85.00 97 GLU A O 1
ATOM 777 N N . SER A 1 98 ? 5.754 -4.659 -15.804 1.00 86.75 98 SER A N 1
ATOM 778 C CA . SER A 1 98 ? 4.386 -5.034 -15.477 1.00 86.75 98 SER A CA 1
ATOM 779 C C . SER A 1 98 ? 4.325 -5.820 -14.155 1.00 86.75 98 SER A C 1
ATOM 781 O O . SER A 1 98 ? 5.311 -6.359 -13.655 1.00 86.75 98 SER A O 1
ATOM 783 N N . LEU A 1 99 ? 3.145 -5.861 -13.531 1.00 88.06 99 LEU A N 1
ATOM 784 C CA . LEU A 1 99 ? 2.945 -6.716 -12.361 1.00 88.06 99 LEU A CA 1
ATOM 785 C C . LEU A 1 99 ? 2.681 -8.151 -12.826 1.00 88.06 99 LEU A C 1
ATOM 787 O O . LEU A 1 99 ? 1.685 -8.405 -13.500 1.00 88.06 99 LEU A O 1
ATOM 791 N N . GLY A 1 100 ? 3.529 -9.090 -12.404 1.00 89.62 100 GLY A N 1
ATOM 792 C CA . GLY A 1 100 ? 3.278 -10.520 -12.580 1.00 89.62 100 GLY A CA 1
ATOM 793 C C . GLY A 1 100 ? 2.095 -11.024 -11.738 1.00 89.62 100 GLY A C 1
ATOM 794 O O . GLY A 1 100 ? 1.740 -10.442 -10.711 1.00 89.62 100 GLY A O 1
ATOM 795 N N . CYS A 1 101 ? 1.497 -12.145 -12.150 1.00 90.00 101 CYS A N 1
ATOM 796 C CA . CYS A 1 101 ? 0.408 -12.811 -11.431 1.00 90.00 101 CYS A CA 1
ATOM 797 C C . CYS A 1 101 ? 0.720 -14.304 -11.252 1.00 90.00 101 CYS A C 1
ATOM 799 O O . CYS A 1 101 ? 0.956 -15.016 -12.230 1.00 90.00 101 CYS A O 1
ATOM 801 N N . LEU A 1 102 ? 0.698 -14.786 -10.005 1.00 91.94 102 LEU A N 1
ATOM 802 C CA . LEU A 1 102 ? 0.889 -16.203 -9.697 1.00 91.94 102 LEU A CA 1
ATOM 803 C C . LEU A 1 102 ? -0.366 -16.998 -10.088 1.00 91.94 102 LEU A C 1
ATOM 805 O O . LEU A 1 102 ? -1.407 -16.906 -9.438 1.00 91.94 102 LEU A O 1
ATOM 809 N N . LYS A 1 103 ? -0.265 -17.792 -11.157 1.00 92.69 103 LYS A N 1
ATOM 810 C CA . LYS A 1 103 ? -1.373 -18.604 -11.678 1.00 92.69 103 LYS A CA 1
ATOM 811 C C . LYS A 1 103 ? -1.577 -19.866 -10.835 1.00 92.69 103 LYS A C 1
ATOM 813 O O . LYS A 1 103 ? -0.622 -20.462 -10.354 1.00 92.69 103 LYS A O 1
ATOM 818 N N . GLY A 1 104 ? -2.831 -20.296 -10.692 1.00 94.81 104 GLY A N 1
ATOM 819 C CA . GLY A 1 104 ? -3.185 -21.557 -10.024 1.00 94.81 104 GLY A CA 1
ATOM 820 C C . GLY A 1 104 ? -3.156 -21.520 -8.493 1.00 94.81 104 GLY A C 1
ATOM 821 O O . GLY A 1 104 ? -3.468 -22.527 -7.863 1.00 94.81 104 GLY A O 1
ATOM 822 N N . TYR A 1 105 ? -2.841 -20.373 -7.887 1.00 95.25 105 TYR A N 1
ATOM 823 C CA . TYR A 1 105 ? -2.838 -20.205 -6.439 1.00 95.25 105 TYR A CA 1
ATOM 824 C C . TYR A 1 105 ? -3.779 -19.081 -6.008 1.00 95.25 105 TYR A C 1
ATOM 826 O O . TYR A 1 105 ? -3.710 -17.962 -6.510 1.00 95.25 105 TYR A O 1
ATOM 834 N N . VAL A 1 106 ? -4.639 -19.375 -5.032 1.00 94.94 106 VAL A N 1
ATOM 835 C CA . VAL A 1 106 ? -5.511 -18.391 -4.382 1.00 94.94 106 VAL A CA 1
ATOM 836 C C . VAL A 1 106 ? -5.223 -18.421 -2.890 1.00 94.94 106 VAL A C 1
ATOM 838 O O . VAL A 1 106 ? -5.419 -19.443 -2.227 1.00 94.94 106 VAL A O 1
ATOM 841 N N . HIS A 1 107 ? -4.759 -17.293 -2.352 1.00 94.56 107 HIS A N 1
ATOM 842 C CA . HIS A 1 107 ? -4.457 -17.182 -0.931 1.00 94.56 107 HIS A CA 1
ATOM 843 C C . HIS A 1 107 ? -5.742 -17.237 -0.090 1.00 94.56 107 HIS A C 1
ATOM 845 O O . HIS A 1 107 ? -6.659 -16.441 -0.284 1.00 94.56 107 HIS A O 1
ATOM 851 N N . LYS A 1 108 ? -5.792 -18.160 0.878 1.00 94.00 108 LYS A N 1
ATOM 852 C CA . LYS A 1 108 ? -6.890 -18.277 1.848 1.00 94.00 108 LYS A CA 1
ATOM 853 C C . LYS A 1 108 ? -6.446 -17.749 3.207 1.00 94.00 108 LYS A C 1
ATOM 855 O O . LYS A 1 108 ? -5.535 -18.299 3.826 1.00 94.00 108 LYS A O 1
ATOM 860 N N . ILE A 1 109 ? -7.127 -16.715 3.691 1.00 91.38 109 ILE A N 1
ATOM 861 C CA . ILE A 1 109 ? -6.856 -16.115 5.000 1.00 91.38 109 ILE A CA 1
ATOM 862 C C . ILE A 1 109 ? -7.352 -17.066 6.100 1.00 91.38 109 ILE A C 1
ATOM 864 O O . ILE A 1 109 ? -8.542 -17.374 6.181 1.00 91.38 109 ILE A O 1
ATOM 868 N N . LYS A 1 110 ? -6.447 -17.536 6.968 1.00 93.19 110 LYS A N 1
ATOM 869 C CA . LYS A 1 110 ? -6.796 -18.362 8.137 1.00 93.19 110 LYS A CA 1
ATOM 870 C C . LYS A 1 110 ? -7.212 -17.464 9.306 1.00 93.19 110 LYS A C 1
ATOM 872 O O . LYS A 1 110 ? -6.393 -16.723 9.846 1.00 93.19 110 LYS A O 1
ATOM 877 N N . MET A 1 111 ? -8.474 -17.556 9.722 1.00 91.25 111 MET A N 1
ATOM 878 C CA . MET A 1 111 ? -9.018 -16.797 10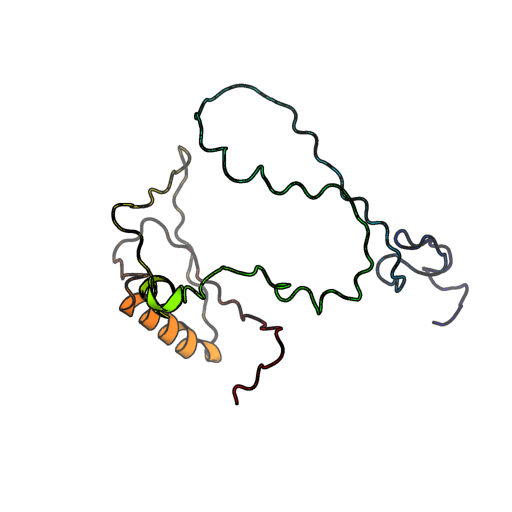.853 1.00 91.25 111 MET A CA 1
ATOM 879 C C . MET A 1 111 ? -8.934 -17.603 12.155 1.00 91.25 111 MET A C 1
ATOM 881 O O . MET A 1 111 ? -9.185 -18.808 12.170 1.00 91.25 111 MET A O 1
ATOM 885 N N . LYS A 1 112 ? -8.622 -16.942 13.276 1.00 91.75 112 LYS A N 1
ATOM 886 C CA . LYS A 1 112 ? -8.738 -17.568 14.604 1.00 91.75 112 LYS A CA 1
ATOM 887 C C . LYS A 1 112 ? -10.219 -17.776 14.953 1.00 91.75 112 LYS A C 1
ATOM 889 O O . LYS A 1 112 ? -11.068 -16.957 14.597 1.00 91.75 112 LYS A O 1
ATOM 894 N N . LYS A 1 113 ? -10.535 -18.855 15.678 1.00 92.00 113 LYS A N 1
ATOM 895 C CA . LYS A 1 113 ? -11.911 -19.152 16.117 1.00 92.00 113 LYS A CA 1
ATOM 896 C C . LYS A 1 113 ? -12.449 -18.027 17.015 1.00 92.00 113 LYS A C 1
ATOM 898 O O . LYS A 1 113 ? -11.737 -17.539 17.887 1.00 92.00 113 LYS A O 1
ATOM 903 N N . GLY A 1 114 ? -13.706 -17.632 16.798 1.00 89.88 114 GLY A N 1
ATOM 904 C CA . GLY A 1 114 ? -14.405 -16.629 17.613 1.00 89.88 114 GLY A CA 1
ATOM 905 C C . GLY A 1 114 ? -14.000 -15.168 17.370 1.00 89.88 114 GLY A C 1
ATOM 906 O O . GLY A 1 114 ? -14.412 -14.296 18.134 1.00 89.88 114 GLY A O 1
ATOM 907 N N . VAL A 1 115 ? -13.205 -14.873 16.334 1.00 90.50 115 VAL A N 1
ATOM 908 C CA . VAL A 1 115 ? -12.827 -13.491 16.002 1.00 90.50 115 VAL A CA 1
ATOM 909 C C . VAL A 1 115 ? -14.020 -12.740 15.422 1.00 90.50 115 VAL A C 1
ATOM 911 O O . VAL A 1 115 ? -14.609 -13.155 14.428 1.00 90.50 115 VAL A O 1
ATOM 914 N N . LYS A 1 116 ? -14.343 -11.596 16.029 1.00 87.31 116 LYS A N 1
ATOM 915 C CA . LYS A 1 116 ? -15.287 -10.637 15.457 1.00 87.31 116 LYS A CA 1
ATOM 916 C C . LYS A 1 116 ? -14.579 -9.821 14.383 1.00 87.31 116 LYS A C 1
ATOM 918 O O . LYS A 1 116 ? -13.562 -9.186 14.659 1.00 87.31 116 LYS A O 1
ATOM 923 N N . LEU A 1 117 ? -15.133 -9.841 13.179 1.00 88.62 117 LEU A N 1
ATOM 924 C CA . LEU A 1 117 ? -14.727 -8.961 12.093 1.00 88.62 117 LEU A CA 1
ATOM 925 C C . LEU A 1 117 ? -15.036 -7.503 12.463 1.00 88.62 117 LEU A C 1
ATOM 927 O O . LEU A 1 117 ? -16.042 -7.217 13.113 1.00 88.62 117 LEU A O 1
ATOM 931 N N . VAL A 1 118 ? -14.131 -6.588 12.111 1.00 88.25 118 VAL A N 1
ATOM 932 C CA . VAL A 1 118 ? -14.222 -5.171 12.484 1.00 88.25 118 VAL A CA 1
ATOM 933 C C . VAL A 1 118 ? -14.352 -4.325 11.227 1.00 88.25 118 VAL A C 1
ATOM 935 O O . VAL A 1 118 ? -13.558 -4.455 10.298 1.00 88.25 118 VAL A O 1
ATOM 938 N N . VAL A 1 119 ? -15.324 -3.414 11.240 1.00 89.12 119 VAL A N 1
ATOM 939 C CA . VAL A 1 119 ? -15.462 -2.340 10.254 1.00 89.12 119 VAL A CA 1
ATOM 940 C C . VAL A 1 119 ? -14.922 -1.056 10.880 1.00 89.12 119 VAL A C 1
ATOM 942 O O . VAL A 1 119 ? -15.460 -0.546 11.868 1.00 89.12 119 VAL A O 1
ATOM 945 N N . SER A 1 120 ? -13.804 -0.563 10.354 1.00 85.62 120 SER A N 1
ATOM 946 C CA . SER A 1 120 ? -13.155 0.663 10.820 1.00 85.62 120 SER A CA 1
ATOM 947 C C . SER A 1 120 ? -13.725 1.890 10.108 1.00 85.62 120 SER A C 1
ATOM 949 O O . SER A 1 120 ? -13.995 1.854 8.916 1.00 85.62 120 SER A O 1
ATOM 951 N N . LYS A 1 121 ? -13.866 3.019 10.815 1.00 83.00 121 LYS A N 1
ATOM 952 C CA . LYS A 1 121 ? -14.272 4.284 10.180 1.00 83.00 121 LYS A CA 1
ATOM 953 C C . LYS A 1 121 ? -13.165 4.809 9.260 1.00 83.00 121 LYS A C 1
ATOM 955 O O . LYS A 1 121 ? -12.010 4.917 9.679 1.00 83.00 121 LYS A O 1
ATOM 960 N N . VAL A 1 122 ? -13.543 5.252 8.061 1.00 84.81 122 VAL A N 1
ATOM 961 C CA . VAL A 1 122 ? -12.627 5.876 7.095 1.00 84.81 122 VAL A CA 1
ATOM 962 C C . VAL A 1 122 ? -11.988 7.145 7.673 1.00 84.81 122 VAL A C 1
ATOM 964 O O . VAL A 1 122 ? -12.654 8.023 8.230 1.00 84.81 122 VAL A O 1
ATOM 967 N N . ARG A 1 123 ? -10.665 7.266 7.519 1.00 86.25 123 ARG A N 1
ATOM 968 C CA . ARG A 1 123 ? -9.897 8.457 7.913 1.00 86.25 123 ARG A CA 1
ATOM 969 C C . ARG A 1 123 ? -10.037 9.544 6.848 1.00 86.25 123 ARG A C 1
ATOM 971 O O . ARG A 1 123 ? -9.958 9.274 5.654 1.00 86.25 123 ARG A O 1
ATOM 978 N N . LYS A 1 124 ? -10.187 10.803 7.275 1.00 89.56 124 LYS A N 1
ATOM 979 C CA . LYS A 1 124 ? -10.189 11.943 6.346 1.00 89.56 124 LYS A CA 1
ATOM 980 C C . LYS A 1 124 ? -8.818 12.070 5.683 1.00 89.56 124 LYS A C 1
ATOM 982 O O . LYS A 1 124 ? -7.821 12.306 6.361 1.00 89.56 124 LYS A O 1
ATOM 987 N N . VAL A 1 125 ? -8.794 11.971 4.358 1.00 89.38 125 VAL A N 1
ATOM 988 C CA . VAL A 1 125 ? -7.601 12.249 3.555 1.00 89.38 125 VAL A CA 1
ATOM 989 C C . VAL A 1 125 ? -7.436 13.765 3.410 1.00 89.38 125 VAL A C 1
ATOM 991 O O . VAL A 1 125 ? -8.396 14.476 3.077 1.00 89.38 125 VAL A O 1
ATOM 994 N N . LEU A 1 126 ? -6.225 14.254 3.693 1.00 89.62 126 LEU A N 1
ATOM 995 C CA . LEU A 1 126 ? -5.824 15.656 3.520 1.00 89.62 126 LEU A CA 1
ATOM 996 C C . LEU A 1 126 ? -6.073 16.097 2.075 1.00 89.62 126 LEU A C 1
ATOM 998 O O . LEU A 1 126 ? -5.762 15.348 1.157 1.00 89.62 126 LEU A O 1
ATOM 1002 N N . PHE A 1 127 ? -6.616 17.299 1.871 1.00 92.56 127 PHE A N 1
ATOM 1003 C CA . PHE A 1 127 ? -7.028 17.773 0.543 1.00 92.56 127 PHE A CA 1
ATOM 1004 C C . PHE A 1 127 ? -5.897 17.701 -0.493 1.00 92.56 127 PHE A C 1
ATOM 1006 O O . PHE A 1 127 ? -6.092 17.127 -1.557 1.00 92.56 127 PHE A O 1
ATOM 1013 N N . GLU A 1 128 ? -4.703 18.165 -0.116 1.00 93.12 128 GLU A N 1
ATOM 1014 C CA . GLU A 1 128 ? -3.495 18.191 -0.953 1.00 93.12 128 GLU A CA 1
ATOM 1015 C C . GLU A 1 128 ? -3.131 16.827 -1.568 1.00 93.12 128 GLU A C 1
ATOM 1017 O O . GLU A 1 128 ? -2.591 16.770 -2.665 1.00 93.12 128 GLU A O 1
ATOM 1022 N N . ILE A 1 129 ? -3.431 15.715 -0.885 1.00 91.56 129 ILE A N 1
ATOM 1023 C CA . ILE A 1 129 ? -3.030 14.368 -1.328 1.00 91.56 129 ILE A CA 1
ATOM 1024 C C . ILE A 1 129 ? -4.194 13.542 -1.886 1.00 91.56 129 ILE A C 1
ATOM 1026 O O . ILE A 1 129 ? -3.981 12.398 -2.284 1.00 91.56 129 ILE A O 1
ATOM 1030 N N . ARG A 1 130 ? -5.421 14.079 -1.925 1.00 92.50 130 ARG A N 1
ATOM 1031 C CA . ARG A 1 130 ? -6.605 13.327 -2.385 1.00 92.50 130 ARG A CA 1
ATOM 1032 C C . ARG A 1 130 ? -6.478 12.869 -3.828 1.00 92.50 130 ARG A C 1
ATOM 1034 O O . ARG A 1 130 ? -6.757 11.710 -4.111 1.00 92.50 130 ARG A O 1
ATOM 1041 N N . GLU A 1 131 ? -6.038 13.757 -4.713 1.00 95.06 131 GLU A N 1
ATOM 1042 C CA . GLU A 1 131 ? -5.887 13.443 -6.137 1.00 95.06 131 GLU A CA 1
ATOM 1043 C C . GLU A 1 131 ? -4.820 12.370 -6.363 1.00 95.06 131 GLU A C 1
ATOM 1045 O O . GLU A 1 131 ? -5.044 11.424 -7.114 1.00 95.06 131 GLU A O 1
ATOM 1050 N N . ALA A 1 132 ? -3.693 12.462 -5.650 1.00 92.50 132 ALA A N 1
ATOM 1051 C CA . ALA A 1 132 ? -2.631 11.463 -5.719 1.00 92.50 132 ALA A CA 1
ATOM 1052 C C . ALA A 1 132 ? -3.117 10.080 -5.253 1.00 92.50 132 ALA A C 1
ATOM 1054 O O . ALA A 1 132 ? -2.867 9.080 -5.920 1.00 92.50 132 ALA A O 1
ATOM 1055 N N . VAL A 1 133 ? -3.857 10.026 -4.140 1.00 93.81 133 VAL A N 1
ATOM 1056 C CA . VAL A 1 133 ? -4.432 8.776 -3.618 1.00 93.81 133 VAL A CA 1
ATOM 1057 C C . VA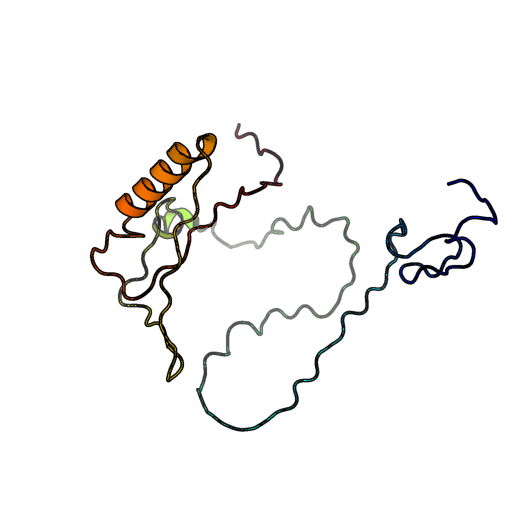L A 1 133 ? -5.465 8.198 -4.583 1.00 93.81 133 VAL A C 1
ATOM 1059 O O . VAL A 1 133 ? -5.436 7.001 -4.852 1.00 93.81 133 VAL A O 1
ATOM 1062 N N . ALA A 1 134 ? -6.352 9.028 -5.136 1.00 95.00 134 ALA A N 1
ATOM 1063 C CA . ALA A 1 134 ? -7.353 8.583 -6.104 1.00 95.00 134 ALA A CA 1
ATOM 1064 C C . ALA A 1 134 ? -6.703 8.018 -7.377 1.00 95.00 134 ALA A C 1
ATOM 1066 O O . ALA A 1 134 ? -7.112 6.967 -7.867 1.00 95.00 134 ALA A O 1
ATOM 1067 N N . LYS A 1 135 ? -5.652 8.675 -7.881 1.00 96.19 135 LYS A N 1
ATOM 1068 C CA . LYS A 1 135 ? -4.887 8.202 -9.040 1.00 96.19 135 LYS A CA 1
ATOM 1069 C C . LYS A 1 135 ? -4.243 6.838 -8.784 1.00 96.19 135 LYS A C 1
ATOM 1071 O O . LYS A 1 135 ? -4.292 5.977 -9.662 1.00 96.19 135 LYS A O 1
ATOM 1076 N N . GLU A 1 136 ? -3.670 6.636 -7.600 1.00 95.12 136 GLU A N 1
ATOM 1077 C CA . GLU A 1 136 ? -3.076 5.350 -7.226 1.00 95.12 136 GLU A CA 1
ATOM 1078 C C . GLU A 1 136 ? -4.141 4.252 -7.128 1.00 95.12 136 GLU A C 1
ATOM 1080 O O . GLU A 1 136 ? -3.991 3.203 -7.747 1.00 95.12 136 GLU A O 1
ATOM 1085 N N . LEU A 1 137 ? -5.268 4.516 -6.457 1.00 95.62 137 LEU A N 1
ATOM 1086 C CA . LEU A 1 137 ? -6.381 3.562 -6.376 1.00 95.62 137 LEU A CA 1
ATOM 1087 C C . LEU A 1 137 ? -6.907 3.170 -7.763 1.00 95.62 137 LEU A C 1
ATOM 1089 O O . LEU A 1 137 ? -7.081 1.985 -8.033 1.00 95.62 137 LEU A O 1
ATOM 1093 N N . HIS A 1 138 ? -7.084 4.132 -8.673 1.00 97.56 138 HIS A N 1
ATOM 1094 C CA . HIS A 1 138 ? -7.471 3.837 -10.056 1.00 97.56 138 HIS A CA 1
ATOM 1095 C C . HIS A 1 138 ? -6.409 3.047 -10.825 1.00 97.56 138 HIS A C 1
ATOM 1097 O O . HIS A 1 138 ? -6.745 2.249 -11.699 1.00 97.56 138 HIS A O 1
ATOM 1103 N N . THR A 1 139 ? -5.130 3.266 -10.527 1.00 95.81 139 THR A N 1
ATOM 1104 C CA . THR A 1 139 ? -4.033 2.507 -11.138 1.00 95.81 139 THR A CA 1
ATOM 1105 C C . THR A 1 139 ? -4.061 1.056 -10.666 1.00 95.81 139 THR A C 1
ATOM 1107 O O . THR A 1 139 ? -3.951 0.155 -11.494 1.00 95.81 139 THR A O 1
ATOM 1110 N N . LEU A 1 140 ? -4.277 0.822 -9.369 1.00 95.75 140 LEU A N 1
ATOM 1111 C CA . LEU A 1 140 ? -4.413 -0.517 -8.792 1.00 95.75 140 LEU A CA 1
ATOM 1112 C C . LEU A 1 140 ? -5.666 -1.244 -9.305 1.00 95.75 140 LEU A C 1
ATOM 1114 O O . LEU A 1 140 ? -5.571 -2.418 -9.654 1.00 95.75 140 LEU A O 1
ATOM 1118 N N . GLU A 1 141 ? -6.801 -0.544 -9.411 1.00 96.88 141 GLU A N 1
ATOM 1119 C CA . GLU A 1 141 ? -8.048 -1.073 -9.989 1.00 96.88 141 GLU A CA 1
ATOM 1120 C C . GLU A 1 141 ? -7.830 -1.487 -11.453 1.00 96.88 141 GLU A C 1
ATOM 1122 O O . GLU A 1 141 ? -8.124 -2.615 -11.839 1.00 96.88 141 GLU A O 1
ATOM 1127 N N . ARG A 1 142 ? -7.211 -0.618 -12.267 1.00 95.31 142 ARG A N 1
ATOM 1128 C CA . ARG A 1 142 ? -6.894 -0.918 -13.675 1.00 95.31 142 ARG A CA 1
ATOM 1129 C C . ARG A 1 142 ? -5.925 -2.089 -13.834 1.00 95.31 142 ARG A C 1
ATOM 1131 O O . ARG A 1 142 ? -6.040 -2.841 -14.795 1.00 95.31 142 ARG A O 1
ATOM 1138 N N . ARG A 1 143 ? -4.958 -2.224 -12.923 1.00 93.56 143 ARG A N 1
ATOM 1139 C CA . ARG A 1 143 ? -3.995 -3.337 -12.907 1.00 93.56 143 ARG A CA 1
ATOM 1140 C C . ARG A 1 143 ? -4.601 -4.642 -12.374 1.00 93.56 143 ARG A C 1
ATOM 1142 O O . ARG A 1 143 ? -3.902 -5.647 -12.361 1.00 93.56 143 ARG A O 1
ATOM 1149 N N . GLY A 1 144 ? -5.858 -4.634 -11.921 1.00 93.44 144 GLY A N 1
ATOM 1150 C CA . GLY A 1 144 ? -6.526 -5.814 -11.368 1.00 93.44 144 GLY A CA 1
ATOM 1151 C C . GLY A 1 144 ? -6.007 -6.233 -9.990 1.00 93.44 144 GLY A C 1
ATOM 1152 O O . GLY A 1 144 ? -6.192 -7.378 -9.593 1.00 93.44 144 GLY A O 1
ATOM 1153 N N . VAL A 1 145 ? -5.338 -5.329 -9.263 1.00 95.81 145 VAL A N 1
ATOM 1154 C CA . VAL A 1 145 ? -4.817 -5.601 -7.910 1.00 95.81 145 VAL A CA 1
ATOM 1155 C C . VAL A 1 145 ? -5.921 -5.473 -6.859 1.00 95.81 145 VAL A C 1
ATOM 1157 O O . VAL A 1 145 ? -5.911 -6.187 -5.859 1.00 95.81 145 VAL A O 1
ATOM 1160 N N . ILE A 1 146 ? -6.862 -4.550 -7.073 1.00 95.69 146 ILE A N 1
ATOM 1161 C CA . ILE A 1 146 ? -8.024 -4.321 -6.207 1.00 95.69 146 ILE A CA 1
ATOM 1162 C C . ILE A 1 146 ? -9.294 -4.219 -7.050 1.00 95.69 146 ILE A C 1
ATOM 1164 O O . ILE A 1 146 ? -9.236 -3.855 -8.223 1.00 95.69 146 ILE A O 1
ATOM 1168 N N . GLU A 1 147 ? -10.442 -4.464 -6.429 1.00 95.19 147 GLU A N 1
ATOM 1169 C CA . GLU A 1 147 ? -11.760 -4.342 -7.049 1.00 95.19 147 GLU A CA 1
ATOM 1170 C C . GLU A 1 147 ? -12.757 -3.654 -6.107 1.00 95.19 147 GLU A C 1
ATOM 1172 O O . GLU A 1 147 ? -12.520 -3.524 -4.902 1.00 95.19 147 GLU A O 1
ATOM 1177 N N . LYS A 1 148 ? -13.876 -3.180 -6.661 1.00 94.44 148 LYS A N 1
ATOM 1178 C CA . LYS A 1 148 ? -14.966 -2.590 -5.876 1.00 94.44 148 LYS A CA 1
ATOM 1179 C C . LYS A 1 148 ? -15.847 -3.693 -5.301 1.00 94.44 148 LYS A C 1
ATOM 1181 O O . LYS A 1 148 ? -16.243 -4.602 -6.019 1.00 94.44 148 LYS A O 1
ATOM 1186 N N . VAL A 1 149 ? -16.205 -3.555 -4.028 1.00 92.31 149 VAL A N 1
ATOM 1187 C CA . VAL A 1 149 ? -17.066 -4.495 -3.301 1.00 92.31 149 VAL A CA 1
ATOM 1188 C C . VAL A 1 149 ? -18.204 -3.711 -2.646 1.00 92.31 149 VAL A C 1
ATOM 1190 O O . VAL A 1 149 ? -17.955 -2.689 -2.010 1.00 92.31 149 VAL A O 1
ATOM 1193 N N . GLU A 1 150 ? -19.451 -4.162 -2.815 1.00 85.25 150 GLU A N 1
ATOM 1194 C CA . GLU A 1 150 ? -20.640 -3.463 -2.288 1.00 85.25 150 GLU A CA 1
ATOM 1195 C C . GLU A 1 150 ? -20.946 -3.798 -0.822 1.00 85.25 150 GLU A C 1
ATOM 1197 O O . GLU A 1 150 ? -21.410 -2.943 -0.069 1.00 85.25 150 GLU A O 1
ATOM 1202 N N . LEU A 1 151 ? -20.680 -5.038 -0.404 1.00 82.00 151 LEU A N 1
ATOM 1203 C CA . LEU A 1 151 ? -20.947 -5.527 0.947 1.00 82.00 151 LEU A CA 1
ATOM 1204 C C . LEU A 1 151 ? -19.637 -5.984 1.584 1.00 82.00 151 LEU A C 1
ATOM 1206 O O . LEU A 1 151 ? -19.018 -6.939 1.120 1.00 82.00 151 LEU A O 1
ATOM 1210 N N . VAL A 1 152 ? -19.219 -5.303 2.651 1.00 81.56 152 VAL A N 1
ATOM 1211 C CA . VAL A 1 152 ? -17.980 -5.618 3.370 1.00 81.56 152 VAL A CA 1
ATOM 1212 C C . VAL A 1 152 ? -18.291 -6.158 4.761 1.00 81.56 152 VAL A C 1
ATOM 1214 O O . VAL A 1 152 ? -18.918 -5.496 5.586 1.00 81.56 152 VAL A O 1
ATOM 1217 N N . GLU A 1 153 ? -17.839 -7.379 5.035 1.00 83.94 153 GLU A N 1
ATOM 1218 C CA . GLU A 1 153 ? -17.911 -7.967 6.380 1.00 83.94 153 GLU A CA 1
ATOM 1219 C C . GLU A 1 153 ? -16.891 -7.324 7.333 1.00 83.94 153 GLU A C 1
ATOM 1221 O O . GLU A 1 153 ? -17.063 -7.326 8.554 1.00 83.94 153 GLU A O 1
ATOM 1226 N N . TRP A 1 154 ? -15.816 -6.766 6.772 1.00 88.75 154 TRP A N 1
ATOM 1227 C CA . TRP A 1 154 ? -14.744 -6.092 7.490 1.00 88.75 154 TRP A CA 1
ATOM 1228 C C . TRP A 1 154 ? -14.128 -4.988 6.634 1.00 88.75 154 TRP A C 1
ATOM 1230 O O . TRP A 1 154 ? -14.075 -5.084 5.411 1.00 88.75 154 TRP A O 1
ATOM 1240 N N . GLU A 1 155 ? -13.626 -3.946 7.291 1.00 89.00 155 GLU A N 1
ATOM 1241 C CA . GLU A 1 155 ? -12.972 -2.824 6.622 1.00 89.00 155 GLU A CA 1
ATOM 1242 C C . GLU A 1 155 ? -11.822 -2.308 7.486 1.00 89.00 155 GLU A C 1
ATOM 1244 O O . GLU A 1 155 ? -11.988 -2.039 8.681 1.00 89.00 155 GLU A O 1
ATOM 1249 N N . SER A 1 156 ? -10.653 -2.133 6.872 1.00 89.94 156 SER A N 1
ATOM 1250 C CA . SER A 1 156 ? -9.509 -1.473 7.498 1.00 89.94 156 SER A CA 1
ATOM 1251 C C . SER A 1 156 ? -9.321 -0.079 6.911 1.00 89.94 156 SER A C 1
ATOM 1253 O O . SER A 1 156 ? -9.467 0.125 5.708 1.00 89.94 156 SER A O 1
ATOM 1255 N N . HIS A 1 157 ? -8.956 0.892 7.749 1.00 89.19 157 HIS A N 1
ATOM 1256 C CA . HIS A 1 157 ? -8.677 2.237 7.262 1.00 89.19 157 HIS A CA 1
ATOM 1257 C C . HIS A 1 157 ? -7.358 2.274 6.475 1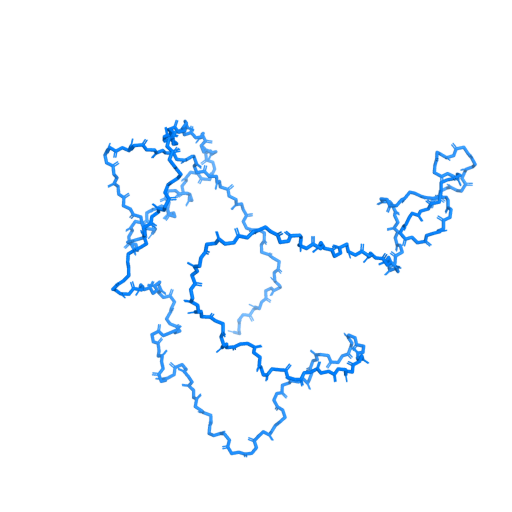.00 89.19 157 HIS A C 1
ATOM 1259 O O . HIS A 1 157 ? -6.340 1.730 6.904 1.00 89.19 157 HIS A O 1
ATOM 1265 N N . ILE A 1 158 ? -7.347 2.999 5.357 1.00 89.75 158 ILE A N 1
ATOM 1266 C CA . ILE A 1 158 ? -6.134 3.237 4.568 1.00 89.75 158 ILE A CA 1
ATOM 1267 C C . ILE A 1 158 ? -5.267 4.299 5.263 1.00 89.75 158 ILE A C 1
ATOM 1269 O O . ILE A 1 158 ? -5.760 5.346 5.697 1.00 89.75 158 ILE A O 1
ATOM 1273 N N . VAL A 1 159 ? -3.958 4.045 5.355 1.00 87.38 159 VAL A N 1
ATOM 1274 C CA . VAL A 1 159 ? -2.960 4.999 5.860 1.00 87.38 159 VAL A CA 1
ATOM 1275 C C . VAL A 1 159 ? -1.998 5.363 4.739 1.00 87.38 159 VAL A C 1
ATOM 1277 O O . VAL A 1 159 ? -1.433 4.493 4.086 1.00 87.38 159 VAL A O 1
ATOM 1280 N N . ILE A 1 160 ? -1.785 6.663 4.543 1.00 89.62 160 ILE A N 1
ATOM 1281 C CA . ILE A 1 160 ? -0.900 7.178 3.498 1.00 89.62 160 ILE A CA 1
ATOM 1282 C C . ILE A 1 160 ? 0.473 7.429 4.113 1.00 89.62 160 ILE A C 1
ATOM 1284 O O . ILE A 1 160 ? 0.633 8.319 4.951 1.00 89.62 160 ILE A O 1
ATOM 1288 N N . ALA A 1 161 ? 1.461 6.645 3.690 1.00 87.44 161 ALA A N 1
ATOM 1289 C CA . ALA A 1 161 ? 2.853 6.819 4.080 1.00 87.44 161 ALA A CA 1
ATOM 1290 C C . ALA A 1 161 ? 3.639 7.460 2.930 1.00 87.44 161 ALA A C 1
ATOM 1292 O O . ALA A 1 161 ? 3.627 6.966 1.804 1.00 87.44 161 ALA A O 1
ATOM 1293 N N . ARG A 1 162 ? 4.350 8.558 3.209 1.00 82.25 162 ARG A N 1
ATOM 1294 C CA . ARG A 1 162 ? 5.287 9.143 2.242 1.00 82.25 162 ARG A CA 1
ATOM 1295 C C . ARG A 1 162 ? 6.573 8.321 2.259 1.00 82.25 162 ARG A C 1
ATOM 1297 O O . ARG A 1 162 ? 7.241 8.241 3.290 1.00 82.25 162 ARG A O 1
ATOM 1304 N N . LYS A 1 163 ? 6.929 7.717 1.125 1.00 81.88 163 LYS A N 1
ATOM 1305 C CA . LYS A 1 163 ? 8.215 7.033 0.971 1.00 81.88 163 LYS A CA 1
ATOM 1306 C C . LYS A 1 163 ? 9.321 8.087 0.903 1.00 81.88 163 LYS A C 1
ATOM 1308 O O . LYS A 1 163 ? 9.393 8.855 -0.049 1.00 81.88 163 LYS A O 1
ATOM 1313 N N . GLN A 1 164 ? 10.180 8.124 1.915 1.00 70.75 164 GLN A N 1
ATOM 1314 C CA . GLN A 1 164 ? 11.437 8.868 1.857 1.00 70.75 164 GLN A CA 1
ATOM 1315 C C . GLN A 1 164 ? 12.440 8.033 1.054 1.00 70.75 164 GLN A C 1
ATOM 1317 O O . GLN A 1 164 ? 12.958 7.030 1.539 1.00 70.75 164 GLN A O 1
ATOM 1322 N N . TRP A 1 165 ? 12.648 8.381 -0.215 1.00 58.75 165 TRP A N 1
ATOM 1323 C CA . TRP A 1 165 ? 13.670 7.733 -1.034 1.00 58.75 165 TRP A CA 1
ATOM 1324 C C . TRP A 1 165 ? 15.041 8.293 -0.642 1.00 58.75 165 TRP A C 1
ATOM 1326 O O . TRP A 1 165 ? 15.308 9.473 -0.849 1.00 58.75 165 TRP A O 1
ATOM 1336 N N . SER A 1 166 ? 15.908 7.465 -0.056 1.00 47.75 166 SER A N 1
ATOM 1337 C CA . SER A 1 166 ? 17.323 7.795 0.136 1.00 47.75 166 SER A CA 1
ATOM 1338 C C . SER A 1 166 ? 18.189 6.892 -0.739 1.00 47.75 166 SER A C 1
ATOM 1340 O O . SER A 1 166 ? 18.874 6.005 -0.237 1.00 47.75 166 SER A O 1
ATOM 1342 N N . TYR A 1 167 ? 18.165 7.110 -2.050 1.00 54.53 167 TYR A N 1
ATOM 1343 C CA . TYR A 1 167 ? 19.266 6.699 -2.918 1.00 54.53 167 TYR A CA 1
ATOM 1344 C C . TYR A 1 167 ? 19.656 7.875 -3.818 1.00 54.53 167 TYR A C 1
ATOM 1346 O O . TYR A 1 167 ? 18.764 8.579 -4.297 1.00 54.53 167 TYR A O 1
ATOM 1354 N N . PRO A 1 168 ? 20.966 8.142 -3.989 1.00 48.53 168 PRO A N 1
ATOM 1355 C CA . PRO A 1 168 ? 21.440 9.240 -4.815 1.00 48.53 168 PRO A CA 1
ATOM 1356 C C . PRO A 1 168 ? 21.026 8.985 -6.261 1.00 48.53 168 PRO A C 1
ATOM 1358 O O . PRO A 1 168 ? 21.181 7.874 -6.762 1.00 48.53 168 PRO A O 1
ATOM 1361 N N . LEU A 1 169 ? 20.483 10.030 -6.881 1.00 43.59 169 LEU A N 1
ATOM 1362 C CA . LEU A 1 169 ? 20.142 10.123 -8.294 1.00 43.59 169 LEU A CA 1
ATOM 1363 C C . LEU A 1 169 ? 21.246 9.466 -9.135 1.00 43.59 169 LEU A C 1
ATOM 1365 O O . LEU A 1 169 ? 22.327 10.036 -9.290 1.00 43.59 169 LEU A O 1
ATOM 1369 N N . MET A 1 170 ? 20.988 8.274 -9.675 1.00 39.62 170 MET A N 1
ATOM 1370 C CA . MET A 1 170 ? 21.624 7.920 -10.933 1.00 39.62 170 MET A CA 1
ATOM 1371 C C . MET A 1 170 ? 20.951 8.826 -11.958 1.00 39.62 170 MET A C 1
ATOM 1373 O O . MET A 1 170 ? 19.789 8.628 -12.296 1.00 39.62 170 MET A O 1
ATOM 1377 N N . HIS A 1 171 ? 21.639 9.898 -12.344 1.00 41.75 171 HIS A N 1
ATOM 1378 C CA . HIS A 1 171 ? 21.335 10.547 -13.608 1.00 41.75 171 HIS A CA 1
ATOM 1379 C C . HIS A 1 171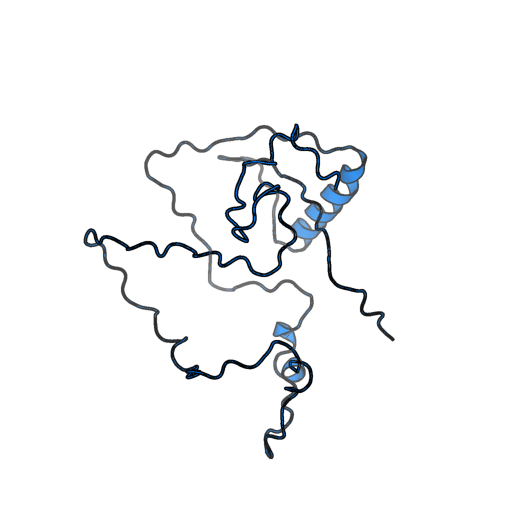 ? 21.585 9.496 -14.689 1.00 41.75 171 HIS A C 1
ATOM 1381 O O . HIS A 1 171 ? 22.711 9.014 -14.819 1.00 41.75 171 HIS A O 1
ATOM 1387 N N . GLU A 1 172 ? 20.529 9.096 -15.390 1.00 36.09 172 GLU A N 1
ATOM 1388 C CA . GLU A 1 172 ? 20.680 8.385 -16.656 1.00 36.09 172 GLU A CA 1
ATOM 1389 C C . GLU A 1 172 ? 21.388 9.305 -17.674 1.00 36.09 172 GLU A C 1
ATOM 1391 O O . GLU A 1 172 ? 21.225 10.530 -17.585 1.00 36.09 172 GLU A O 1
ATOM 1396 N N . PRO A 1 173 ? 22.229 8.738 -18.559 1.00 47.44 173 PRO A N 1
ATOM 1397 C CA . PRO A 1 173 ? 23.001 9.479 -19.558 1.00 47.44 173 PRO A CA 1
ATOM 1398 C C . PRO A 1 173 ? 22.147 10.123 -20.657 1.00 47.44 173 PRO A C 1
ATOM 1400 O O . PRO A 1 173 ? 21.076 9.571 -20.994 1.00 47.44 173 PRO A O 1
#

pLDDT: mean 70.25, std 21.88, range [28.89, 97.56]

Radius of gyration: 27.47 Å; chains: 1; bounding box: 59×55×61 Å

Foldseek 3Di:
DPQDPPDPQQQPQEQQPRDGRDYVVPDPDPRGPDDDDDDDDDDDDDDDDDDDPDDPPDPPDDDDDDDPPPPPPPPDDDPDDDDPPPPCVVCVVVVDPADDDDPPDDDDDDDDPPDQAAADDEDDDDPVCPVVVVVVVVVCCVSVVDDDDDDDSHHDYDDDDDDDDPDDDPPDD

Secondary structure (DSSP, 8-state):
----TT-TTTTPBPTTT--BSS-GGG---S-----PPP----------------SS-----------SS-TT--S----TT-----HHHH-GGGG-SSPP--TT------PPTTPPP-BPPPPPPPHHHHHHHHHHHHHHHHTTS----S--S-B-----------S------

Sequence (173 aa):
MVNDKTCLAWKVTCKNCLKKKHMSKCCRSKNGQGKVNEILKESTEEDECVEEEEFLDNLNVKAVGVAKKEFKQLIVKDVKGVEEMKFCEEFPEAFEESLGCLKGYVHKIKMKKGVKLVVSKVRKVLFEIREAVAKELHTLERRGVIEKVELVEWESHIVIARKQWSYPLMHEP

InterPro domains:
  IPR043502 DNA/RNA polymerase superfamily [SSF56672] (90-164)

Organism: Pleurodeles waltl (NCBI:txid8319)